Protein AF-A0A8T4NST5-F1 (afdb_monomer_lite)

pLDDT: mean 76.8, std 19.5, range [26.92, 98.06]

Radius of gyration: 18.43 Å; chains: 1; bounding box: 40×40×53 Å

Sequence (168 aa):
MDIKYNSHDDQITYEKYLEFSHKWLSKCFEWLKDDGRFCLNIPLDKNKGGQQSIGADFTTLAKKIGYKYHSTIIWNEGNISRRTAWGSWLSASAPYVIAPVELIIVLYKKNWRKNGKKISDITKSEFIAWTNGVWTFNGQSKKGAGGHPAPFPVELPKRCKIVRSEIN

Secondary structure (DSSP, 8-state):
-----S---TT--HHHHHHHHHHHHHHHHHHS-TT-EEEEEEES-B-TTS-B-HHHHHHHHHHHHTPEEEEEEEEE-----S----SSTT-TTS------EEEEEEEESS-SSPSS-------HHHHHHHHSSEEE-PPPPTGGGTT-SS---THHHHHHTTT-----

Foldseek 3Di:
DDDPPPDDDPPCDPVNVLVVVLVVLLVVLVPADQLGKDKDKFACWDPVPHTDRGVVSSVVSNVVSQWDFDAKAKEDQVPPPDPPPPPCPPDPPDDDDDDNIIITTMTHHHHPDDPDDDDDPDDPVLVVQLPDSYHYHHAADCVNVVNDPHGGDPVVVVSCVVSVPDDD

Structure (mmCIF, N/CA/C/O backbone):
data_AF-A0A8T4NST5-F1
#
_entry.id   AF-A0A8T4NST5-F1
#
loop_
_atom_site.group_PDB
_atom_site.id
_atom_site.type_symbol
_atom_site.label_atom_id
_atom_site.label_alt_id
_atom_site.label_comp_id
_atom_site.label_asym_id
_atom_site.label_entity_id
_atom_site.label_seq_id
_atom_site.pdbx_PDB_ins_code
_atom_site.Cartn_x
_atom_site.Cartn_y
_atom_site.Cartn_z
_atom_site.occupancy
_atom_site.B_iso_or_equiv
_atom_site.auth_seq_id
_atom_site.auth_comp_id
_atom_site.auth_asym_id
_atom_site.auth_atom_id
_atom_site.pdbx_PDB_model_num
ATOM 1 N N . MET A 1 1 ? 20.825 -20.887 8.260 1.00 31.80 1 MET A N 1
ATOM 2 C CA . MET A 1 1 ? 20.281 -21.289 6.947 1.00 31.80 1 MET A CA 1
ATOM 3 C C . MET A 1 1 ? 20.521 -20.138 5.984 1.00 31.80 1 MET A C 1
ATOM 5 O O . MET A 1 1 ? 19.791 -19.157 6.031 1.00 31.80 1 MET A O 1
ATOM 9 N N . ASP A 1 2 ?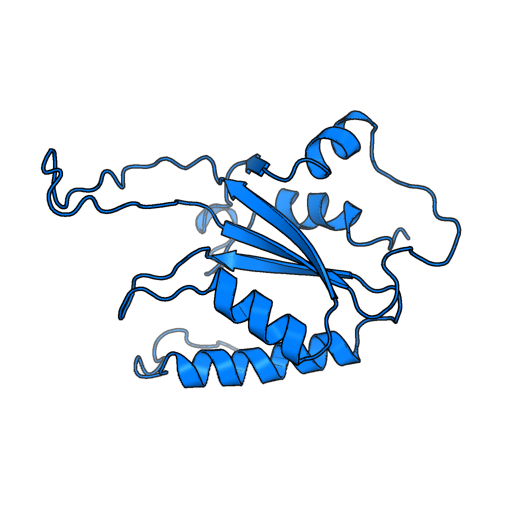 21.595 -20.226 5.199 1.00 33.00 2 ASP A N 1
ATOM 10 C CA . ASP A 1 2 ? 21.994 -19.223 4.207 1.00 33.00 2 ASP A CA 1
ATOM 11 C C . ASP A 1 2 ? 21.183 -19.388 2.922 1.00 33.00 2 ASP A C 1
ATOM 13 O O . ASP A 1 2 ? 21.377 -20.342 2.168 1.00 33.00 2 ASP A O 1
ATOM 17 N N . ILE A 1 3 ? 20.280 -18.451 2.646 1.00 40.03 3 ILE A N 1
ATOM 18 C CA . ILE A 1 3 ? 19.633 -18.372 1.335 1.00 40.03 3 ILE A CA 1
ATOM 19 C C . ILE A 1 3 ? 20.582 -17.601 0.410 1.00 40.03 3 ILE A C 1
ATOM 21 O O . ILE A 1 3 ? 20.657 -16.373 0.456 1.00 40.03 3 ILE A O 1
ATOM 25 N N . LYS A 1 4 ? 21.329 -18.332 -0.427 1.00 26.92 4 LYS A N 1
ATOM 26 C CA . LYS A 1 4 ? 22.144 -17.770 -1.516 1.00 26.92 4 LYS A CA 1
ATOM 27 C C . LYS A 1 4 ? 21.245 -17.019 -2.510 1.00 26.92 4 LYS A C 1
ATOM 29 O O . LYS A 1 4 ? 20.585 -17.622 -3.350 1.00 26.92 4 LYS A O 1
ATOM 34 N N . TYR A 1 5 ? 21.269 -15.692 -2.446 1.00 38.84 5 TYR A N 1
ATOM 35 C CA . TYR A 1 5 ? 20.547 -14.758 -3.322 1.00 38.84 5 TYR A CA 1
ATOM 36 C C . TYR A 1 5 ? 21.206 -14.588 -4.710 1.00 38.84 5 TYR A C 1
ATOM 38 O O . TYR A 1 5 ? 21.430 -13.464 -5.147 1.00 38.84 5 TYR A O 1
ATOM 46 N N . ASN A 1 6 ? 21.575 -15.671 -5.410 1.00 39.16 6 ASN A N 1
ATOM 47 C CA . ASN A 1 6 ? 22.262 -15.517 -6.708 1.00 39.16 6 ASN A CA 1
ATOM 48 C C . ASN A 1 6 ? 21.937 -16.554 -7.797 1.00 39.16 6 ASN A C 1
ATOM 50 O O . ASN A 1 6 ? 22.766 -16.835 -8.654 1.00 39.16 6 ASN A O 1
ATOM 54 N N . SER A 1 7 ? 20.729 -17.116 -7.787 1.00 40.53 7 SER A N 1
ATOM 55 C CA . SER A 1 7 ? 20.200 -17.857 -8.945 1.00 40.53 7 SER A CA 1
ATOM 56 C C . SER A 1 7 ? 18.674 -17.788 -8.950 1.00 40.53 7 SER A C 1
ATOM 58 O O . SER A 1 7 ? 17.986 -18.759 -8.660 1.00 40.53 7 SER A O 1
ATOM 60 N N . HIS A 1 8 ? 18.124 -16.594 -9.173 1.00 42.84 8 HIS A N 1
ATOM 61 C CA . HIS A 1 8 ? 16.715 -16.498 -9.542 1.00 42.84 8 HIS A CA 1
ATOM 62 C C . HIS A 1 8 ? 16.654 -16.536 -11.062 1.00 42.84 8 HIS A C 1
ATOM 64 O O . HIS A 1 8 ? 17.241 -15.687 -11.723 1.00 42.84 8 HIS A O 1
ATOM 70 N N . ASP A 1 9 ? 16.012 -17.577 -11.579 1.00 44.28 9 ASP A N 1
ATOM 71 C CA . ASP A 1 9 ? 15.697 -17.745 -12.989 1.00 44.28 9 ASP A CA 1
ATOM 72 C C . ASP A 1 9 ? 14.951 -16.489 -13.477 1.00 44.28 9 ASP A C 1
ATOM 74 O O . ASP A 1 9 ? 13.831 -16.205 -13.045 1.00 44.28 9 ASP A O 1
ATOM 78 N N . ASP A 1 10 ? 15.607 -15.687 -14.320 1.00 49.56 10 ASP A N 1
ATOM 79 C CA . ASP A 1 10 ? 15.147 -14.381 -14.821 1.00 49.56 10 ASP A CA 1
ATOM 80 C C . ASP A 1 10 ? 13.927 -14.495 -15.777 1.00 49.56 10 ASP A C 1
ATOM 82 O O . ASP A 1 10 ? 13.599 -13.555 -16.501 1.00 49.56 10 ASP A O 1
ATOM 86 N N . GLN A 1 11 ? 13.214 -15.629 -15.771 1.00 56.16 11 GLN A N 1
ATOM 87 C CA . GLN A 1 11 ? 12.077 -15.939 -16.647 1.00 56.16 11 GLN A CA 1
ATOM 88 C C . GLN A 1 11 ? 10.715 -16.011 -15.937 1.00 56.16 11 GLN A C 1
ATOM 90 O O . GLN A 1 11 ? 9.760 -16.598 -16.458 1.00 56.16 11 GLN A O 1
ATOM 95 N N . ILE A 1 12 ? 10.563 -15.423 -14.746 1.00 67.19 12 ILE A N 1
ATOM 96 C CA . ILE A 1 12 ? 9.220 -15.282 -14.167 1.00 67.19 12 ILE A CA 1
ATOM 97 C C . ILE A 1 12 ? 8.460 -14.220 -14.968 1.00 67.19 12 ILE A C 1
ATOM 99 O O . ILE A 1 12 ? 8.708 -13.020 -14.836 1.00 67.19 12 ILE A O 1
ATOM 103 N N . THR A 1 13 ? 7.530 -14.679 -15.805 1.00 84.62 13 THR A N 1
ATOM 104 C CA . THR A 1 13 ? 6.622 -13.816 -16.566 1.00 84.62 13 THR A CA 1
ATOM 105 C C . THR A 1 13 ? 5.763 -12.964 -15.632 1.00 84.62 13 THR A C 1
ATOM 107 O O . THR A 1 13 ? 5.524 -13.316 -14.469 1.00 84.62 13 THR A O 1
ATOM 110 N N . TYR A 1 14 ? 5.287 -11.825 -16.131 1.00 85.00 14 TYR A N 1
ATOM 111 C CA . TYR A 1 14 ? 4.476 -10.911 -15.330 1.00 85.00 14 TYR A CA 1
ATOM 112 C C . TYR A 1 14 ? 3.183 -11.576 -14.834 1.00 85.00 14 TYR A C 1
ATOM 114 O O . TYR A 1 14 ? 2.774 -11.390 -13.689 1.00 85.00 14 TYR A O 1
ATOM 122 N N . GLU A 1 15 ? 2.609 -12.459 -15.643 1.00 86.81 15 GLU A N 1
ATOM 123 C CA . GLU A 1 15 ? 1.428 -13.250 -15.308 1.00 86.81 15 GLU A CA 1
ATOM 124 C C . GLU A 1 15 ? 1.695 -14.181 -14.119 1.00 86.81 15 GLU A C 1
ATOM 126 O O . GLU A 1 15 ? 0.895 -14.229 -13.185 1.00 86.81 15 GLU A O 1
ATOM 131 N N . LYS A 1 16 ? 2.847 -14.869 -14.093 1.00 88.31 16 LYS A N 1
ATOM 132 C CA . LYS A 1 16 ? 3.240 -15.725 -12.958 1.00 88.31 16 LYS A CA 1
ATOM 133 C C . LYS A 1 16 ? 3.464 -14.905 -11.690 1.00 88.31 16 LYS A C 1
ATOM 135 O O . LYS A 1 16 ? 3.140 -15.361 -10.593 1.00 88.31 16 LYS A O 1
ATOM 140 N N . TYR A 1 17 ? 3.990 -13.689 -11.825 1.00 87.75 17 TYR A N 1
ATOM 141 C CA . TYR A 1 17 ? 4.135 -12.760 -10.707 1.00 87.75 17 TYR A CA 1
ATOM 142 C C . TYR A 1 17 ? 2.776 -12.312 -10.149 1.00 87.75 17 TYR A C 1
ATOM 144 O O . TYR A 1 17 ? 2.602 -12.288 -8.927 1.00 87.75 17 TYR A O 1
ATOM 152 N 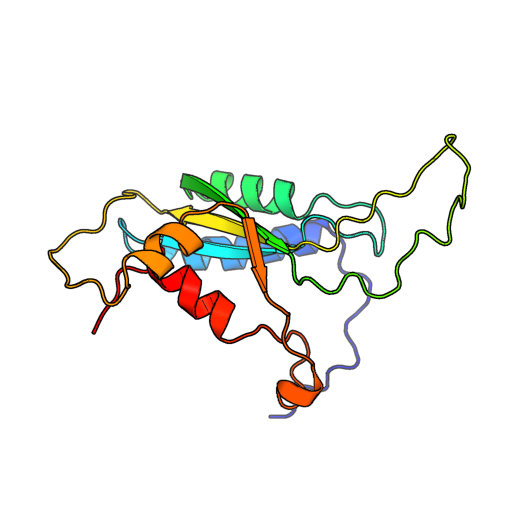N . LEU A 1 18 ? 1.793 -12.024 -11.005 1.00 91.25 18 LEU A N 1
ATOM 153 C CA . LEU A 1 18 ? 0.426 -11.717 -10.572 1.00 91.25 18 LEU A CA 1
ATOM 154 C C . LEU A 1 18 ? -0.273 -12.932 -9.951 1.00 91.25 18 LEU A C 1
ATOM 156 O O . LEU A 1 18 ? -0.956 -12.780 -8.941 1.00 91.25 18 LEU A O 1
ATOM 160 N N . GLU A 1 19 ? -0.065 -14.139 -10.478 1.00 93.31 19 GLU A N 1
ATOM 161 C CA . GLU A 1 19 ? -0.612 -15.373 -9.900 1.00 93.31 19 GLU A CA 1
ATOM 162 C C . GLU A 1 19 ? -0.031 -15.650 -8.506 1.00 93.31 19 GLU A C 1
ATOM 164 O O . GLU A 1 19 ? -0.762 -15.924 -7.549 1.00 93.31 19 GLU A O 1
ATOM 169 N N . PHE A 1 20 ? 1.291 -15.528 -8.360 1.00 93.50 20 PHE A N 1
ATOM 170 C CA . PHE A 1 20 ? 1.947 -15.603 -7.058 1.00 93.50 20 PHE A CA 1
ATOM 171 C C . PHE A 1 20 ? 1.397 -14.533 -6.110 1.00 93.50 20 PHE A C 1
ATOM 173 O O . PHE A 1 20 ? 1.114 -14.818 -4.943 1.00 93.50 20 PHE A O 1
ATOM 180 N N . SER A 1 21 ? 1.177 -13.327 -6.636 1.00 94.25 21 SER A N 1
ATOM 181 C CA . SER A 1 21 ? 0.632 -12.213 -5.870 1.00 94.25 21 SER A CA 1
ATOM 182 C C . SER A 1 21 ? -0.787 -12.447 -5.392 1.00 94.25 21 SER A C 1
ATOM 184 O O . SER A 1 21 ? -1.100 -12.183 -4.232 1.00 94.25 21 SER A O 1
ATOM 186 N N . HIS A 1 22 ? -1.621 -13.050 -6.234 1.00 96.00 22 HIS A N 1
ATOM 187 C CA . HIS A 1 22 ? -2.969 -13.459 -5.871 1.00 96.00 22 HIS A CA 1
ATOM 188 C C . HIS A 1 22 ? -2.952 -14.432 -4.688 1.00 96.00 22 HIS A C 1
ATOM 190 O O . HIS A 1 22 ? -3.728 -14.270 -3.746 1.00 96.00 22 HIS A O 1
ATOM 196 N N . LYS A 1 23 ? -2.049 -15.424 -4.702 1.00 96.81 23 LYS A N 1
ATOM 197 C CA . LYS A 1 23 ? -1.960 -16.457 -3.656 1.00 96.81 23 LYS A CA 1
ATOM 198 C C . LYS A 1 23 ? -1.644 -15.867 -2.284 1.00 96.81 23 LYS A C 1
ATOM 200 O O . LYS A 1 23 ? -2.351 -16.170 -1.322 1.00 96.81 23 LYS A O 1
ATOM 205 N N . TRP A 1 24 ? -0.605 -15.037 -2.166 1.00 96.62 24 TRP A N 1
ATOM 206 C CA . TRP A 1 24 ? -0.259 -14.463 -0.860 1.00 96.62 24 TRP A CA 1
ATOM 207 C C . TRP A 1 24 ? -1.272 -13.406 -0.414 1.00 96.62 24 TRP A C 1
ATOM 209 O O . TRP A 1 24 ? -1.632 -13.376 0.762 1.00 96.62 24 TRP A O 1
ATOM 219 N N . LEU A 1 25 ? -1.802 -12.602 -1.340 1.00 96.88 25 LEU A N 1
ATOM 220 C CA . LEU A 1 25 ? -2.780 -11.563 -1.019 1.00 96.88 25 LEU A CA 1
ATOM 221 C C . LEU A 1 25 ? -4.117 -12.170 -0.559 1.00 96.88 25 LEU A C 1
ATOM 223 O O . LEU A 1 25 ? -4.737 -11.651 0.366 1.00 96.88 25 LEU A O 1
ATOM 227 N N . SER A 1 26 ? -4.513 -13.317 -1.120 1.00 97.75 26 SER A N 1
ATOM 228 C CA . SER A 1 26 ? -5.692 -14.074 -0.671 1.00 97.75 26 SER A CA 1
ATOM 229 C C . SER A 1 26 ? -5.527 -14.593 0.758 1.00 97.75 26 SER A C 1
ATOM 231 O O . SER A 1 26 ? -6.412 -14.403 1.588 1.00 97.75 26 SER A O 1
ATOM 233 N N . LYS A 1 27 ? -4.359 -15.154 1.101 1.00 97.50 27 LYS A N 1
ATOM 234 C CA . LYS A 1 27 ? -4.073 -15.587 2.482 1.00 97.50 27 LYS A CA 1
ATOM 235 C C . LYS A 1 27 ? -4.094 -14.421 3.471 1.00 97.50 27 LYS A C 1
ATOM 237 O O . LYS A 1 27 ? -4.653 -14.536 4.560 1.00 97.50 27 LYS A O 1
ATOM 242 N N . CYS A 1 28 ? -3.530 -13.272 3.087 1.00 96.50 28 CYS A N 1
ATOM 243 C CA . CYS A 1 28 ? -3.616 -12.059 3.900 1.00 96.50 28 CYS A CA 1
ATOM 244 C C . CYS A 1 28 ? -5.073 -11.634 4.132 1.00 96.50 28 CYS A C 1
ATOM 246 O O . CYS A 1 28 ? -5.406 -11.208 5.237 1.00 96.50 28 CYS A O 1
ATOM 248 N N . PHE A 1 29 ? -5.943 -11.762 3.126 1.00 97.06 29 PHE A N 1
ATOM 249 C CA . PHE A 1 29 ? -7.364 -11.433 3.242 1.00 97.06 29 PHE A CA 1
ATOM 250 C C . PHE A 1 29 ? -8.092 -12.365 4.210 1.00 97.06 29 PHE A C 1
ATOM 252 O O . PHE A 1 29 ? -8.881 -11.909 5.041 1.00 97.06 29 PHE A O 1
ATOM 259 N N . GLU A 1 30 ? -7.810 -13.665 4.138 1.00 96.75 30 GLU A N 1
ATOM 260 C CA . GLU A 1 30 ? -8.388 -14.675 5.026 1.00 96.75 30 GLU A CA 1
ATOM 261 C C . GLU A 1 30 ? -8.067 -14.377 6.494 1.00 96.75 30 GLU A C 1
ATOM 263 O O . GLU A 1 30 ? -8.986 -14.306 7.311 1.00 96.75 30 GLU A O 1
ATOM 268 N N . TRP A 1 31 ? -6.800 -14.091 6.811 1.00 95.56 31 TRP A N 1
ATOM 269 C CA . TRP A 1 31 ? -6.350 -13.781 8.176 1.00 95.56 31 TRP A CA 1
ATOM 270 C C . TRP A 1 31 ? -6.771 -12.407 8.690 1.00 95.56 31 TRP A C 1
ATOM 272 O O . TRP A 1 31 ? -6.770 -12.161 9.899 1.00 95.56 31 TRP A O 1
ATOM 282 N N . LEU A 1 32 ? -7.124 -11.487 7.795 1.00 94.25 32 LEU A N 1
ATOM 283 C CA . LEU A 1 32 ? -7.547 -10.155 8.187 1.00 94.25 32 LEU A CA 1
ATOM 284 C C . LEU A 1 32 ? -8.880 -10.230 8.955 1.00 94.25 32 LEU A C 1
ATOM 286 O O . LEU A 1 32 ? -9.826 -10.896 8.534 1.00 94.25 32 LEU A O 1
ATOM 290 N N . LYS A 1 33 ? -8.974 -9.525 10.088 1.00 93.56 33 LYS A N 1
ATOM 291 C CA . LYS A 1 33 ? -10.238 -9.362 10.831 1.00 93.56 33 LYS A CA 1
ATOM 292 C C . LYS A 1 33 ? -11.289 -8.678 9.948 1.00 93.56 33 LYS A C 1
ATOM 294 O O . LYS A 1 33 ? -10.942 -7.957 9.015 1.00 93.56 33 LYS A O 1
ATOM 299 N N . ASP A 1 34 ? -12.569 -8.825 10.277 1.00 93.88 34 ASP A N 1
ATOM 300 C CA . ASP A 1 34 ? -13.659 -8.185 9.520 1.00 93.88 34 ASP A CA 1
ATOM 301 C C . ASP A 1 34 ? -13.564 -6.648 9.494 1.00 93.88 34 ASP A C 1
ATOM 303 O O . ASP A 1 34 ? -13.911 -6.016 8.494 1.00 93.88 34 ASP A O 1
ATOM 307 N N . ASP A 1 35 ? -13.038 -6.048 10.561 1.00 92.19 35 ASP A N 1
ATOM 308 C CA . ASP A 1 35 ? -12.711 -4.618 10.645 1.00 92.19 35 ASP A CA 1
ATOM 309 C C . ASP A 1 35 ? -11.237 -4.314 10.305 1.00 92.19 35 ASP A C 1
ATOM 311 O O . ASP A 1 35 ? -10.713 -3.227 10.557 1.00 92.19 35 ASP A O 1
ATOM 315 N N . GLY A 1 36 ? -10.512 -5.313 9.808 1.00 91.19 36 GLY A N 1
ATOM 316 C CA . GLY A 1 36 ? -9.104 -5.221 9.480 1.00 91.19 36 GLY A CA 1
ATOM 317 C C . GLY A 1 36 ? -8.874 -4.372 8.238 1.00 91.19 36 GLY A C 1
ATOM 318 O O . GLY A 1 36 ? -9.651 -4.383 7.281 1.00 91.19 36 GLY A O 1
ATOM 319 N N . ARG A 1 37 ? -7.764 -3.640 8.271 1.00 93.56 37 ARG A N 1
ATOM 320 C CA . ARG A 1 37 ? -7.281 -2.796 7.184 1.00 93.56 37 ARG A CA 1
ATOM 321 C C . ARG A 1 37 ? -5.879 -3.252 6.795 1.00 93.56 37 ARG A C 1
ATOM 323 O O . ARG A 1 37 ? -5.161 -3.806 7.627 1.00 93.56 37 ARG A O 1
ATOM 330 N N . PHE A 1 38 ? -5.504 -3.022 5.549 1.00 94.19 38 PHE A N 1
ATOM 331 C CA . PHE A 1 38 ? -4.275 -3.515 4.948 1.00 94.19 38 PHE A CA 1
ATOM 332 C C . PHE A 1 38 ? -3.632 -2.399 4.125 1.00 94.19 38 PHE A C 1
ATOM 334 O O . PHE A 1 38 ? -4.281 -1.832 3.249 1.00 94.19 38 PHE A O 1
ATOM 341 N N . CYS A 1 39 ? -2.376 -2.074 4.430 1.00 94.62 39 CYS A N 1
ATOM 342 C CA . CYS A 1 39 ? -1.568 -1.153 3.637 1.00 94.62 39 CYS A CA 1
ATOM 343 C C . CYS A 1 39 ? -0.651 -1.966 2.736 1.00 94.62 39 CYS A C 1
ATOM 345 O O . CYS A 1 39 ? 0.178 -2.726 3.237 1.00 94.62 39 CYS A O 1
ATOM 347 N N . LEU A 1 40 ? -0.785 -1.780 1.430 1.00 94.25 40 LEU A N 1
ATOM 348 C CA . LEU A 1 40 ? 0.055 -2.431 0.440 1.00 94.25 40 LEU A CA 1
ATOM 349 C C . LEU A 1 40 ? 0.969 -1.402 -0.216 1.00 94.25 40 LEU A C 1
ATOM 351 O O . LEU A 1 40 ? 0.505 -0.598 -1.021 1.00 94.25 40 LEU A O 1
ATOM 355 N N . ASN A 1 41 ? 2.251 -1.437 0.138 1.00 93.12 41 ASN A N 1
ATOM 356 C CA . ASN A 1 41 ? 3.279 -0.612 -0.481 1.00 93.12 41 ASN A CA 1
ATOM 357 C C . ASN A 1 41 ? 3.851 -1.322 -1.717 1.00 93.12 41 ASN A C 1
ATOM 359 O O . ASN A 1 41 ? 4.375 -2.429 -1.609 1.00 93.12 41 ASN A O 1
ATOM 363 N N . ILE A 1 42 ? 3.690 -0.700 -2.882 1.00 91.38 42 ILE A N 1
ATOM 364 C CA . ILE A 1 42 ? 4.103 -1.214 -4.191 1.00 91.38 42 ILE A CA 1
ATOM 365 C C . ILE A 1 42 ? 4.586 -0.061 -5.078 1.00 91.38 42 ILE A C 1
ATOM 367 O O . ILE A 1 42 ? 4.142 1.073 -4.896 1.00 91.38 42 ILE A O 1
ATOM 371 N N . PRO A 1 43 ? 5.449 -0.318 -6.072 1.00 88.44 43 PRO A N 1
ATOM 372 C CA . PRO A 1 43 ? 5.794 0.702 -7.055 1.00 88.44 43 PRO A CA 1
ATOM 373 C C . PRO A 1 43 ? 4.557 1.122 -7.861 1.00 88.44 43 PRO A C 1
ATOM 375 O O . PRO A 1 43 ? 3.652 0.313 -8.083 1.00 88.44 43 PRO A O 1
ATOM 378 N N . LEU A 1 44 ? 4.539 2.375 -8.325 1.00 87.44 44 LEU A N 1
ATOM 379 C CA . LEU A 1 44 ? 3.512 2.857 -9.252 1.00 87.44 44 LEU A CA 1
ATOM 380 C C . LEU A 1 44 ? 3.546 2.044 -10.555 1.00 87.44 44 LEU A C 1
ATOM 382 O O . LEU A 1 44 ? 2.584 1.348 -10.879 1.00 87.44 44 LEU A O 1
ATOM 386 N N . ASP A 1 45 ? 4.700 2.072 -11.223 1.00 85.12 45 ASP A N 1
ATOM 387 C CA . ASP A 1 45 ? 4.957 1.389 -12.487 1.00 85.12 45 ASP A CA 1
ATOM 388 C C . ASP A 1 45 ? 6.303 0.662 -12.449 1.00 85.12 45 ASP A C 1
ATOM 390 O O . ASP A 1 45 ? 7.239 1.049 -11.738 1.00 85.12 45 ASP A O 1
ATOM 394 N N . LYS A 1 46 ? 6.432 -0.386 -13.264 1.00 79.00 46 LYS A N 1
ATOM 395 C CA . LYS A 1 46 ? 7.699 -1.087 -13.499 1.00 79.00 46 LYS A CA 1
ATOM 396 C C . LYS A 1 46 ? 8.049 -1.024 -14.979 1.00 79.00 46 LYS A C 1
ATOM 398 O O . LYS A 1 46 ? 7.209 -1.300 -15.820 1.00 79.00 46 LYS A O 1
ATOM 403 N N . ASN A 1 47 ? 9.316 -0.723 -15.269 1.00 70.81 47 ASN A N 1
ATOM 404 C CA . ASN A 1 47 ? 9.826 -0.595 -16.642 1.00 70.81 47 ASN A CA 1
ATOM 405 C C . ASN A 1 47 ? 10.773 -1.739 -17.064 1.00 70.81 47 ASN A C 1
ATOM 407 O O . ASN A 1 47 ? 11.098 -1.885 -18.241 1.00 70.81 47 ASN A O 1
ATOM 411 N N . LYS A 1 48 ? 11.268 -2.551 -16.112 1.00 64.12 48 LYS A N 1
ATOM 412 C CA . LYS A 1 48 ? 12.183 -3.670 -16.408 1.00 64.12 48 LYS A CA 1
ATOM 413 C C . LYS A 1 48 ? 11.390 -4.815 -17.052 1.00 64.12 48 LYS A C 1
ATOM 415 O O . LYS A 1 48 ? 10.635 -5.477 -16.342 1.00 64.12 48 LYS A O 1
ATOM 420 N N . GLY A 1 49 ? 11.616 -5.056 -18.347 1.00 64.00 49 GLY A N 1
ATOM 421 C CA . GLY A 1 49 ? 10.921 -6.088 -19.134 1.00 64.00 49 GLY A CA 1
ATOM 422 C C . GLY A 1 49 ? 9.647 -5.607 -19.843 1.00 64.00 49 GLY A C 1
ATOM 423 O O . GLY A 1 49 ? 8.835 -6.433 -20.238 1.00 64.00 49 GLY A O 1
ATOM 424 N N . GLY A 1 50 ? 9.469 -4.288 -19.982 1.00 73.69 50 GLY A N 1
ATOM 425 C CA . GLY A 1 50 ? 8.258 -3.650 -20.508 1.00 73.69 50 GLY A CA 1
ATOM 426 C C . GLY A 1 50 ? 7.622 -2.727 -19.468 1.00 73.69 50 GLY A C 1
ATOM 427 O O . GLY A 1 50 ? 7.915 -2.845 -18.277 1.00 73.69 50 GLY A O 1
ATOM 428 N N . GLN A 1 51 ? 6.783 -1.793 -19.919 1.00 76.56 51 GLN A N 1
ATOM 429 C CA . GLN A 1 51 ? 5.981 -0.950 -19.030 1.00 76.56 51 GLN A CA 1
ATOM 430 C C . GLN A 1 51 ? 4.820 -1.775 -18.472 1.00 76.56 51 GLN A C 1
ATOM 432 O O . GLN A 1 51 ? 4.036 -2.328 -19.238 1.00 76.56 51 GLN A O 1
ATOM 437 N N . GLN A 1 52 ? 4.734 -1.880 -17.148 1.00 84.00 52 GLN A N 1
ATOM 438 C CA . GLN A 1 52 ? 3.681 -2.609 -16.444 1.00 84.00 52 GLN A CA 1
ATOM 439 C C . GLN A 1 52 ? 3.088 -1.732 -15.345 1.00 84.00 52 GLN A C 1
ATOM 441 O O . GLN A 1 52 ? 3.823 -1.206 -14.500 1.00 84.00 52 GLN A O 1
ATOM 446 N N . SER A 1 53 ? 1.760 -1.622 -15.332 1.00 88.19 53 SER A N 1
ATOM 447 C CA . SER A 1 53 ? 0.993 -0.812 -14.384 1.00 88.19 53 SER A CA 1
ATOM 448 C C . SER A 1 53 ? 0.758 -1.556 -13.068 1.00 88.19 53 SER A C 1
ATOM 450 O O . SER A 1 53 ? -0.376 -1.892 -12.716 1.00 88.19 53 SER A O 1
ATOM 452 N N . ILE A 1 54 ? 1.841 -1.820 -12.328 1.00 90.06 54 ILE A N 1
ATOM 453 C CA . ILE A 1 54 ? 1.827 -2.595 -11.073 1.00 90.06 54 ILE A CA 1
ATOM 454 C C . ILE A 1 54 ? 0.752 -2.074 -10.110 1.00 90.06 54 ILE A C 1
ATOM 456 O O . ILE A 1 54 ? -0.046 -2.850 -9.583 1.00 90.06 54 ILE A O 1
ATOM 460 N N . GLY A 1 55 ? 0.689 -0.755 -9.911 1.00 91.12 55 GLY A N 1
ATOM 461 C CA . GLY A 1 55 ? -0.294 -0.116 -9.042 1.00 91.12 55 GLY A CA 1
ATOM 462 C C . GLY A 1 55 ? -1.743 -0.463 -9.386 1.00 91.12 55 GLY A C 1
ATOM 463 O O . GLY A 1 55 ? -2.544 -0.821 -8.512 1.00 91.12 55 GLY A O 1
ATOM 464 N N . ALA A 1 56 ? -2.080 -0.379 -10.672 1.00 92.94 56 ALA A N 1
ATOM 465 C CA . ALA A 1 56 ? -3.423 -0.649 -11.171 1.00 92.94 56 ALA A CA 1
ATOM 466 C C . ALA A 1 56 ? -3.773 -2.139 -11.071 1.00 92.94 56 ALA A C 1
ATOM 468 O O . ALA A 1 56 ? -4.872 -2.496 -10.626 1.00 92.94 56 ALA A O 1
ATOM 469 N N . ASP A 1 57 ? -2.823 -3.008 -11.414 1.00 94.81 57 ASP A N 1
ATOM 470 C CA . ASP A 1 57 ? -3.027 -4.453 -11.416 1.00 94.81 57 ASP A CA 1
ATOM 471 C C . ASP A 1 57 ? -3.228 -4.989 -10.005 1.00 94.81 57 ASP A C 1
ATOM 473 O O . ASP A 1 57 ? -4.187 -5.719 -9.760 1.00 94.81 57 ASP A O 1
ATOM 477 N N . PHE A 1 58 ? -2.416 -4.557 -9.037 1.00 96.12 58 PHE A N 1
ATOM 478 C CA . PHE A 1 58 ? -2.593 -4.939 -7.635 1.00 96.12 58 PHE A CA 1
ATOM 479 C C . PHE A 1 58 ? -3.885 -4.402 -7.031 1.00 96.12 58 PHE A C 1
ATOM 481 O O . PHE A 1 58 ? -4.548 -5.118 -6.278 1.00 96.12 58 PHE A O 1
ATOM 488 N N . THR A 1 59 ? -4.282 -3.173 -7.374 1.00 96.81 59 THR A N 1
ATOM 489 C CA . THR A 1 59 ? -5.573 -2.622 -6.932 1.00 96.81 59 THR A CA 1
ATOM 490 C C . THR A 1 59 ? -6.725 -3.483 -7.446 1.00 96.81 59 THR A C 1
ATOM 492 O O . THR A 1 59 ? -7.635 -3.844 -6.696 1.00 96.81 59 THR A O 1
ATOM 495 N N . THR A 1 60 ? -6.676 -3.853 -8.725 1.00 97.12 60 THR A N 1
ATOM 496 C CA . THR A 1 60 ? -7.687 -4.703 -9.361 1.00 97.12 60 THR A CA 1
ATOM 497 C C . THR A 1 60 ? -7.686 -6.106 -8.762 1.00 97.12 60 THR A C 1
ATOM 499 O O . THR A 1 60 ? -8.749 -6.647 -8.453 1.00 97.12 60 THR A O 1
ATOM 502 N N . LEU A 1 61 ? -6.505 -6.680 -8.543 1.00 97.19 61 LEU A N 1
ATOM 503 C CA . LEU A 1 61 ? -6.317 -7.998 -7.949 1.00 97.19 61 LEU A CA 1
ATOM 504 C C . LEU A 1 61 ? -6.883 -8.066 -6.530 1.00 97.19 61 LEU A C 1
ATOM 506 O O . LEU A 1 61 ? -7.653 -8.969 -6.214 1.00 97.19 61 LEU A O 1
ATOM 510 N N . ALA A 1 62 ? -6.574 -7.072 -5.696 1.00 97.31 62 ALA A N 1
ATOM 511 C CA . ALA A 1 62 ? -7.103 -6.972 -4.341 1.00 97.31 62 ALA A CA 1
ATOM 512 C C . ALA A 1 62 ? -8.637 -6.909 -4.333 1.00 97.31 62 ALA A C 1
ATOM 514 O O . ALA A 1 62 ? -9.287 -7.629 -3.573 1.00 97.31 62 ALA A O 1
ATOM 515 N N . LYS A 1 63 ? -9.228 -6.088 -5.211 1.00 97.50 63 LYS A N 1
ATOM 516 C CA . LYS A 1 63 ? -10.689 -5.986 -5.345 1.00 97.50 63 LYS A CA 1
ATOM 517 C C . LYS A 1 63 ? -11.321 -7.308 -5.784 1.00 97.50 63 LYS A C 1
ATOM 519 O O . LYS A 1 63 ? -12.370 -7.660 -5.256 1.00 97.50 63 LYS A O 1
ATOM 524 N N . LYS A 1 64 ? -10.681 -8.053 -6.695 1.00 97.62 64 LYS A N 1
ATOM 525 C CA . LYS A 1 64 ? -11.134 -9.391 -7.124 1.00 97.62 64 LYS A CA 1
ATOM 526 C C . LYS A 1 64 ? -11.131 -10.407 -5.977 1.00 97.62 64 LYS A C 1
ATOM 528 O O . LYS A 1 64 ? -12.058 -11.200 -5.885 1.00 97.62 64 LYS A O 1
ATOM 533 N N . ILE A 1 65 ? -10.132 -10.351 -5.094 1.00 97.69 65 ILE A N 1
ATOM 534 C CA . ILE A 1 65 ? -10.038 -11.215 -3.900 1.00 97.69 65 ILE A CA 1
ATOM 535 C C . ILE A 1 65 ? -11.149 -10.904 -2.880 1.00 97.69 65 ILE A C 1
ATOM 537 O O . ILE A 1 65 ? -11.548 -11.773 -2.111 1.00 97.69 65 ILE A O 1
ATOM 541 N N . GLY A 1 66 ? -11.668 -9.674 -2.880 1.00 97.69 66 GLY A N 1
ATOM 542 C CA . GLY A 1 66 ? -12.741 -9.236 -1.984 1.00 97.69 66 GLY A CA 1
ATOM 543 C C . GLY A 1 66 ? -12.345 -8.105 -1.038 1.00 97.69 66 GLY A C 1
ATOM 544 O O . GLY A 1 66 ? -13.163 -7.685 -0.217 1.00 97.69 66 GLY A O 1
ATOM 545 N N . TYR A 1 67 ? -11.123 -7.570 -1.146 1.00 98.06 67 TYR A N 1
ATOM 546 C CA . TYR A 1 67 ? -10.774 -6.337 -0.447 1.00 98.06 67 TYR A CA 1
ATOM 547 C C . TYR A 1 67 ? -11.639 -5.178 -0.940 1.00 98.06 67 TYR A C 1
ATOM 549 O O . TYR A 1 67 ? -11.844 -4.978 -2.138 1.00 98.06 67 TYR A O 1
ATOM 557 N N . LYS A 1 68 ? -12.069 -4.337 -0.005 1.00 97.69 68 LYS A N 1
ATOM 558 C CA . LYS A 1 68 ? -12.654 -3.036 -0.302 1.00 97.69 68 LYS A CA 1
ATOM 559 C C . LYS A 1 68 ? -11.554 -1.979 -0.325 1.00 97.69 68 LYS A C 1
ATOM 561 O O . LYS A 1 68 ? -10.688 -1.944 0.547 1.00 97.69 68 LYS A O 1
ATOM 566 N N . TYR A 1 69 ? -11.601 -1.113 -1.330 1.00 97.06 69 TYR A N 1
ATOM 567 C CA . TYR A 1 69 ? -10.665 -0.005 -1.486 1.00 97.06 69 TYR A CA 1
ATOM 568 C C . TYR A 1 69 ? -11.079 1.187 -0.621 1.00 97.06 69 TYR A C 1
ATOM 570 O O . TYR A 1 69 ? -12.263 1.527 -0.576 1.00 97.06 69 TYR A O 1
ATOM 578 N N . HIS A 1 70 ? -10.117 1.815 0.057 1.00 94.56 70 HIS A N 1
ATOM 579 C CA . HIS A 1 70 ? -10.338 3.055 0.798 1.00 94.56 70 HIS A CA 1
ATOM 580 C C . HIS A 1 70 ? -9.685 4.254 0.108 1.00 94.56 70 HIS A C 1
ATOM 582 O O . HIS A 1 70 ? -10.374 5.208 -0.238 1.00 94.56 70 HIS A O 1
ATOM 588 N N . SER A 1 71 ? -8.368 4.204 -0.087 1.00 94.00 71 SER A N 1
ATOM 589 C CA . SER A 1 71 ? -7.599 5.282 -0.706 1.00 94.00 71 SER A CA 1
ATOM 590 C C . SER A 1 71 ? -6.243 4.777 -1.198 1.00 94.00 71 SER A C 1
ATOM 592 O O . SER A 1 71 ? -5.815 3.669 -0.870 1.00 94.00 71 SER A O 1
ATOM 594 N N . THR A 1 72 ? -5.559 5.603 -1.984 1.00 94.56 72 THR A N 1
ATOM 595 C CA . THR A 1 72 ? -4.169 5.397 -2.386 1.00 94.56 72 THR A CA 1
ATOM 596 C C . THR A 1 72 ? -3.374 6.585 -1.886 1.00 94.56 72 THR A C 1
ATOM 598 O O . THR A 1 72 ? -3.730 7.728 -2.167 1.00 94.56 72 THR A O 1
ATOM 601 N N . ILE A 1 73 ? -2.307 6.311 -1.148 1.00 93.88 73 ILE A N 1
ATOM 602 C CA . ILE A 1 73 ? -1.342 7.321 -0.728 1.00 93.88 73 ILE A CA 1
ATOM 603 C C . ILE A 1 73 ? -0.154 7.254 -1.684 1.00 93.88 73 ILE A C 1
ATOM 605 O O . ILE A 1 73 ? 0.347 6.170 -1.985 1.00 93.88 73 ILE A O 1
ATOM 609 N N . ILE A 1 74 ? 0.292 8.411 -2.155 1.00 92.69 74 ILE A N 1
ATOM 610 C CA . ILE A 1 74 ? 1.488 8.567 -2.976 1.00 92.69 74 ILE A CA 1
ATOM 611 C C . ILE A 1 74 ? 2.647 8.861 -2.033 1.00 92.69 74 ILE A C 1
ATOM 613 O O . ILE A 1 74 ? 2.668 9.902 -1.372 1.00 92.69 74 ILE A O 1
ATOM 617 N N . TRP A 1 75 ? 3.611 7.953 -1.965 1.00 90.69 75 TRP A N 1
ATOM 618 C CA . TRP A 1 75 ? 4.845 8.176 -1.231 1.00 90.69 75 TRP A CA 1
ATOM 619 C C . TRP A 1 75 ? 5.921 8.699 -2.178 1.00 90.69 75 TRP A C 1
ATOM 621 O O . TRP A 1 75 ? 6.392 8.003 -3.075 1.00 90.69 75 TRP A O 1
ATOM 631 N N . ASN A 1 76 ? 6.295 9.955 -1.968 1.00 87.62 76 ASN A N 1
ATOM 632 C CA . ASN A 1 76 ? 7.419 10.598 -2.615 1.00 87.62 76 ASN A CA 1
ATOM 633 C C . ASN A 1 76 ? 8.640 10.508 -1.695 1.00 87.62 76 ASN A C 1
ATOM 635 O O . ASN A 1 76 ? 8.711 11.177 -0.662 1.00 87.62 76 ASN A O 1
ATOM 639 N N . GLU A 1 77 ? 9.625 9.708 -2.087 1.00 75.69 77 GLU A N 1
ATOM 640 C CA . GLU A 1 77 ? 10.855 9.538 -1.314 1.00 75.69 77 GLU A CA 1
ATOM 641 C C . GLU A 1 77 ? 11.741 10.789 -1.273 1.00 75.69 77 GLU A C 1
ATOM 643 O O . GLU A 1 77 ? 12.783 10.774 -0.625 1.00 75.69 77 GLU A O 1
ATOM 648 N N . GLY A 1 78 ? 11.408 11.861 -2.003 1.00 65.31 78 GLY A N 1
ATOM 649 C CA . GLY A 1 78 ? 12.200 13.097 -2.039 1.00 65.31 78 GLY A CA 1
ATOM 650 C C . GLY A 1 78 ? 13.573 12.943 -2.706 1.00 65.31 78 GLY A C 1
ATOM 651 O O . GLY A 1 78 ? 14.231 13.936 -3.008 1.00 65.31 78 GLY A O 1
ATOM 652 N N . ASN A 1 79 ? 13.980 11.711 -3.018 1.00 58.12 79 ASN A N 1
ATOM 653 C CA . ASN A 1 79 ? 15.163 11.359 -3.784 1.00 58.12 79 ASN A CA 1
ATOM 654 C C . ASN A 1 79 ? 14.941 11.661 -5.273 1.00 58.12 79 ASN A C 1
ATOM 656 O O . ASN A 1 79 ? 14.965 10.770 -6.124 1.00 58.12 79 ASN A O 1
ATOM 660 N N . ILE A 1 80 ? 14.799 12.944 -5.615 1.00 51.12 80 ILE A N 1
ATOM 661 C CA . ILE A 1 80 ? 15.037 13.445 -6.975 1.00 51.12 80 ILE A CA 1
ATOM 662 C C . ILE A 1 80 ? 16.557 13.381 -7.212 1.00 51.12 80 ILE A C 1
ATOM 664 O O . ILE A 1 80 ? 17.248 14.386 -7.340 1.00 51.12 80 ILE A O 1
ATOM 668 N N . SER A 1 81 ? 17.133 12.176 -7.195 1.00 42.72 81 SER A N 1
ATOM 669 C CA . SER A 1 81 ? 18.533 11.958 -7.541 1.00 42.72 81 SER A CA 1
ATOM 670 C C . SER A 1 81 ? 18.605 11.439 -8.977 1.00 42.72 81 SER A C 1
ATOM 672 O O . SER A 1 81 ? 18.240 10.304 -9.284 1.00 42.72 81 SER A O 1
ATOM 674 N N . ARG A 1 82 ? 19.064 12.324 -9.868 1.00 43.50 82 ARG A N 1
ATOM 675 C CA . ARG A 1 82 ? 19.841 12.033 -11.089 1.00 43.50 82 ARG A CA 1
ATOM 676 C C . ARG A 1 82 ? 19.248 11.119 -12.169 1.00 43.50 82 ARG A C 1
ATOM 678 O O . ARG A 1 82 ? 19.963 10.802 -13.112 1.00 43.50 82 ARG A O 1
ATOM 685 N N . ARG A 1 83 ? 17.973 10.738 -12.118 1.00 43.66 83 ARG A N 1
ATOM 686 C CA . ARG A 1 83 ? 17.275 10.194 -13.297 1.00 43.66 83 ARG A CA 1
ATOM 687 C C . ARG A 1 83 ? 16.559 11.314 -14.038 1.00 43.66 83 ARG A C 1
ATOM 689 O O . ARG A 1 83 ? 15.354 11.263 -14.252 1.00 43.66 83 ARG A O 1
ATOM 696 N N . THR A 1 84 ? 17.317 12.340 -14.423 1.00 39.19 84 THR A N 1
ATOM 697 C CA . THR A 1 84 ? 16.957 13.093 -15.623 1.00 39.19 84 THR A CA 1
ATOM 698 C C . THR A 1 84 ? 16.745 12.065 -16.726 1.00 39.19 84 THR A C 1
ATOM 700 O O . THR A 1 84 ? 17.550 11.141 -16.872 1.00 39.19 84 THR A O 1
ATOM 703 N N . ALA A 1 85 ? 15.636 12.178 -17.447 1.00 39.50 85 ALA A N 1
ATOM 704 C CA . ALA A 1 85 ? 15.420 11.435 -18.671 1.00 39.50 85 ALA A CA 1
ATOM 705 C C . ALA A 1 85 ? 16.593 11.745 -19.620 1.00 39.50 85 ALA A C 1
ATOM 707 O O . ALA A 1 85 ? 16.607 12.753 -20.315 1.00 39.50 85 ALA A O 1
ATOM 708 N N . TRP A 1 86 ? 17.633 10.909 -19.590 1.00 40.00 86 TRP A N 1
ATOM 709 C CA . TRP A 1 86 ? 18.727 10.933 -20.563 1.00 40.00 86 TRP A CA 1
ATOM 710 C C . TRP A 1 86 ? 18.286 10.314 -21.904 1.00 40.00 86 TRP A C 1
ATOM 712 O O . TRP A 1 86 ? 19.077 10.233 -22.836 1.00 40.00 86 TRP A O 1
ATOM 722 N N . GLY A 1 87 ? 17.016 9.901 -22.014 1.00 50.62 87 GLY A N 1
ATOM 723 C CA . GLY A 1 87 ? 16.311 9.662 -23.270 1.00 50.62 87 GLY A CA 1
ATOM 724 C C . GLY A 1 87 ? 15.380 10.836 -23.590 1.00 50.62 87 GLY A C 1
ATOM 725 O O . GLY A 1 87 ? 14.697 11.332 -22.698 1.00 50.62 87 GLY A O 1
ATOM 726 N N . SER A 1 88 ? 15.416 11.277 -24.853 1.00 41.19 88 SER A N 1
ATOM 727 C CA . SER A 1 88 ? 14.748 12.468 -25.407 1.00 41.19 88 SER A CA 1
ATOM 728 C C . SER A 1 88 ? 14.955 13.755 -24.594 1.00 41.19 88 SER A C 1
ATOM 730 O O . SER A 1 88 ? 14.000 14.465 -24.272 1.00 41.19 88 SER A O 1
ATOM 732 N N . TRP A 1 89 ? 16.206 14.095 -24.275 1.00 40.47 89 TRP A N 1
ATOM 733 C CA . TRP A 1 89 ? 16.532 15.453 -23.837 1.00 40.47 89 TRP A CA 1
ATOM 734 C C . TRP A 1 89 ? 16.003 16.447 -24.891 1.00 40.47 89 TRP A C 1
ATOM 736 O O . TRP A 1 89 ? 16.466 16.438 -26.028 1.00 40.47 89 TRP A O 1
ATOM 746 N N . LEU A 1 90 ? 14.990 17.249 -24.532 1.00 43.94 90 LEU A N 1
ATOM 747 C CA . LEU A 1 90 ? 14.368 18.290 -25.372 1.00 43.94 90 LEU A CA 1
ATOM 748 C C . LEU A 1 90 ? 13.631 17.833 -26.655 1.00 43.94 90 LEU A C 1
ATOM 750 O O . LEU A 1 90 ? 13.453 18.641 -27.563 1.00 43.94 90 LEU A O 1
ATOM 754 N N . SER A 1 91 ? 13.125 16.594 -26.741 1.00 43.06 91 SER A N 1
ATOM 755 C CA . SER A 1 91 ? 12.194 16.219 -27.826 1.00 43.06 91 SER A CA 1
ATOM 756 C C . SER A 1 91 ? 10.795 15.910 -27.297 1.00 43.06 91 SER A C 1
ATOM 758 O O . SER A 1 91 ? 10.597 14.953 -26.552 1.00 43.06 91 SER A O 1
ATOM 760 N N . ALA A 1 92 ? 9.808 16.698 -27.732 1.00 53.75 92 ALA A N 1
ATOM 761 C CA . ALA A 1 92 ? 8.386 16.506 -27.429 1.00 53.75 92 ALA A CA 1
ATOM 762 C C . ALA A 1 92 ? 7.754 15.302 -28.161 1.00 53.75 92 ALA A C 1
ATOM 764 O O . ALA A 1 92 ? 6.568 15.039 -27.990 1.00 53.75 92 ALA A O 1
ATOM 765 N N . SER A 1 93 ? 8.525 14.581 -28.983 1.00 51.75 93 SER A N 1
ATOM 766 C CA . SER A 1 93 ? 8.022 13.455 -29.778 1.00 51.75 93 SER A CA 1
ATOM 767 C C . SER A 1 93 ? 7.729 12.198 -28.947 1.00 51.75 93 SER A C 1
ATOM 769 O O . SER A 1 93 ? 6.822 11.450 -29.298 1.00 51.75 93 SER A O 1
ATOM 771 N N . ALA A 1 94 ? 8.458 11.974 -27.845 1.00 51.03 94 ALA A N 1
ATOM 772 C CA . ALA A 1 94 ? 8.256 10.835 -26.944 1.00 51.03 94 ALA A CA 1
ATOM 773 C C . ALA A 1 94 ? 8.887 11.077 -25.551 1.00 51.03 94 ALA A C 1
ATOM 775 O O . ALA A 1 94 ? 9.866 10.415 -25.198 1.00 51.03 94 ALA A O 1
ATOM 776 N N . PRO A 1 95 ? 8.374 12.034 -24.750 1.00 54.31 95 PRO A N 1
ATOM 777 C CA . PRO A 1 95 ? 8.928 12.314 -23.429 1.00 54.31 95 PRO A CA 1
ATOM 778 C C . PRO A 1 95 ? 8.763 11.109 -22.495 1.00 54.31 95 PRO A C 1
ATOM 780 O O . PRO A 1 95 ? 7.663 10.589 -22.307 1.00 54.31 95 PRO A O 1
ATOM 783 N N . TYR A 1 96 ? 9.857 10.685 -21.864 1.00 55.00 96 TYR A N 1
ATOM 784 C CA . TYR A 1 96 ? 9.825 9.606 -20.881 1.00 55.00 96 TYR A CA 1
ATOM 785 C C . TYR A 1 96 ? 9.488 10.156 -19.489 1.00 55.00 96 TYR A C 1
ATOM 787 O O . TYR A 1 96 ? 10.332 10.761 -18.823 1.00 55.00 96 TYR A O 1
ATOM 795 N N . VAL A 1 97 ? 8.245 9.958 -19.043 1.00 61.22 97 VAL A N 1
ATOM 796 C CA . VAL A 1 97 ? 7.795 10.384 -17.711 1.00 61.22 97 VAL A CA 1
ATOM 797 C C . VAL A 1 97 ? 8.225 9.346 -16.677 1.00 61.22 97 VAL A C 1
ATOM 799 O O . VAL A 1 97 ? 7.794 8.197 -16.710 1.00 61.22 97 VAL A O 1
ATOM 802 N N . ILE A 1 98 ? 9.082 9.756 -15.743 1.00 63.75 98 ILE A N 1
ATOM 803 C CA . ILE A 1 98 ? 9.476 8.938 -14.593 1.00 63.75 98 ILE A CA 1
ATOM 804 C C . ILE A 1 98 ? 8.794 9.519 -13.366 1.00 63.75 98 ILE A C 1
ATOM 806 O O . ILE A 1 98 ? 9.068 10.656 -12.993 1.00 63.75 98 ILE A O 1
ATOM 810 N N . ALA A 1 99 ? 7.947 8.726 -12.719 1.00 69.00 99 ALA A N 1
ATOM 811 C CA . ALA A 1 99 ? 7.394 9.050 -11.415 1.00 69.00 99 ALA A CA 1
ATOM 812 C C . ALA A 1 99 ? 8.189 8.279 -10.343 1.00 69.00 99 ALA A C 1
ATOM 814 O O . ALA A 1 99 ? 7.960 7.082 -10.167 1.00 69.00 99 ALA A O 1
ATOM 815 N N . PRO A 1 100 ? 9.161 8.908 -9.650 1.00 72.62 100 PRO A N 1
ATOM 816 C CA . PRO A 1 100 ? 9.947 8.269 -8.592 1.00 72.62 100 PRO A CA 1
ATOM 817 C C . PRO A 1 100 ? 9.137 8.206 -7.288 1.00 72.62 100 PRO A C 1
ATOM 819 O O . PRO A 1 100 ? 9.550 8.727 -6.254 1.00 72.62 100 PRO A O 1
ATOM 822 N N . VAL A 1 101 ? 7.938 7.634 -7.370 1.00 85.75 101 VAL A N 1
ATOM 823 C CA . VAL A 1 101 ? 6.995 7.514 -6.261 1.00 85.75 101 VAL A CA 1
ATOM 824 C C . VAL A 1 101 ? 6.550 6.069 -6.120 1.00 85.75 101 VAL A C 1
ATOM 826 O O . VAL A 1 101 ? 6.458 5.321 -7.098 1.00 85.75 101 VAL A O 1
ATOM 829 N N . GLU A 1 102 ? 6.222 5.699 -4.895 1.00 89.12 102 GLU A N 1
ATOM 830 C CA . GLU A 1 102 ? 5.559 4.441 -4.595 1.00 89.12 102 GLU A CA 1
ATOM 831 C C . GLU A 1 102 ? 4.102 4.690 -4.220 1.00 89.12 102 GLU A C 1
ATOM 833 O O . GLU A 1 102 ? 3.713 5.770 -3.766 1.00 89.12 102 GLU A O 1
ATOM 838 N N . LEU A 1 103 ? 3.279 3.670 -4.411 1.00 93.19 103 LEU A N 1
ATOM 839 C CA . LEU A 1 103 ? 1.899 3.660 -3.973 1.00 93.19 103 LEU A CA 1
ATOM 840 C C . LEU A 1 103 ? 1.774 2.892 -2.669 1.00 93.19 103 LEU A C 1
ATOM 842 O O . LEU A 1 103 ? 2.353 1.822 -2.494 1.00 93.19 103 LEU A O 1
ATOM 846 N N . ILE A 1 104 ? 0.949 3.414 -1.772 1.00 94.69 104 ILE A N 1
ATOM 847 C CA . ILE A 1 104 ? 0.455 2.691 -0.608 1.00 94.69 104 ILE A CA 1
ATOM 848 C C . ILE A 1 104 ? -1.055 2.583 -0.774 1.00 94.69 104 ILE A C 1
ATOM 850 O O . ILE A 1 104 ? -1.799 3.536 -0.535 1.00 94.69 104 ILE A O 1
ATOM 854 N N . ILE A 1 105 ? -1.516 1.420 -1.225 1.00 95.62 105 ILE A N 1
ATOM 855 C CA . ILE A 1 105 ? -2.943 1.143 -1.379 1.00 95.62 105 ILE A CA 1
ATOM 856 C C . ILE A 1 105 ? -3.505 0.789 -0.005 1.00 95.62 105 ILE A C 1
ATOM 858 O O . ILE A 1 105 ? -3.049 -0.157 0.642 1.00 95.62 105 ILE A O 1
ATOM 862 N N . VAL A 1 106 ? -4.515 1.537 0.433 1.00 95.38 106 VAL A N 1
ATOM 863 C CA . VAL A 1 106 ? -5.232 1.300 1.684 1.00 95.38 106 VAL A CA 1
ATOM 864 C C . VAL A 1 106 ? -6.497 0.503 1.389 1.00 95.38 106 VAL A C 1
ATOM 866 O O . VAL A 1 106 ? -7.426 0.971 0.725 1.00 95.38 106 VAL A O 1
ATOM 869 N N . LEU A 1 107 ? -6.530 -0.718 1.908 1.00 96.44 107 LEU A N 1
ATOM 870 C CA . LEU A 1 107 ? -7.585 -1.705 1.704 1.00 96.44 107 LEU A CA 1
ATOM 871 C C . LEU A 1 107 ? -8.220 -2.103 3.043 1.00 96.44 107 LEU A C 1
ATOM 873 O O . LEU A 1 107 ? -7.622 -1.927 4.105 1.00 96.44 107 LEU A O 1
ATOM 877 N N . TYR A 1 108 ? -9.423 -2.673 3.018 1.00 96.00 108 TYR A N 1
ATOM 878 C CA . TYR A 1 108 ? -10.092 -3.222 4.203 1.00 96.00 108 TYR A CA 1
ATOM 879 C C . TYR A 1 108 ? -10.993 -4.413 3.862 1.00 96.00 108 TYR A C 1
ATOM 881 O O . TYR A 1 108 ? -11.367 -4.595 2.705 1.00 96.00 108 TYR A O 1
ATOM 889 N N . LYS A 1 109 ? -11.325 -5.247 4.859 1.00 95.56 109 LYS A N 1
ATOM 890 C CA . LYS A 1 109 ? -12.083 -6.495 4.640 1.00 95.56 109 LYS A CA 1
ATOM 891 C C . LYS A 1 109 ? -13.590 -6.265 4.502 1.00 95.56 109 LYS A C 1
ATOM 893 O O . LYS A 1 109 ? -14.134 -6.366 3.409 1.00 95.56 109 LYS A O 1
ATOM 898 N N . LYS A 1 110 ? -14.286 -5.940 5.597 1.00 94.75 110 LYS A N 1
ATOM 899 C CA . LYS A 1 110 ? -15.743 -5.700 5.582 1.00 94.75 110 LYS A CA 1
ATOM 900 C C . LYS A 1 110 ? -16.093 -4.294 6.033 1.00 94.75 110 LYS A C 1
ATOM 902 O O . LYS A 1 110 ? -16.787 -3.585 5.300 1.00 94.75 110 LYS A O 1
ATOM 907 N N . ASN A 1 111 ? -15.588 -3.907 7.202 1.00 91.88 111 ASN A N 1
ATOM 908 C CA . ASN A 1 111 ? -15.927 -2.662 7.881 1.00 91.88 111 ASN A CA 1
ATOM 909 C C . ASN A 1 111 ? -14.710 -1.739 7.941 1.00 91.88 111 ASN A C 1
ATOM 911 O O . ASN A 1 111 ? -13.652 -2.129 8.426 1.00 91.88 111 ASN A O 1
ATOM 915 N N . TRP A 1 112 ? -14.862 -0.500 7.469 1.00 89.06 112 TRP A N 1
ATOM 916 C CA . TRP A 1 112 ? -13.798 0.502 7.584 1.00 89.06 112 TRP A CA 1
ATOM 917 C C . TRP A 1 112 ? -13.607 0.963 9.033 1.00 89.06 112 TRP A C 1
ATOM 919 O O . TRP A 1 112 ? -12.481 1.184 9.494 1.00 89.06 112 TRP A O 1
ATOM 929 N N . ARG A 1 113 ? -14.719 1.135 9.756 1.00 86.25 113 ARG A N 1
ATOM 930 C CA . AR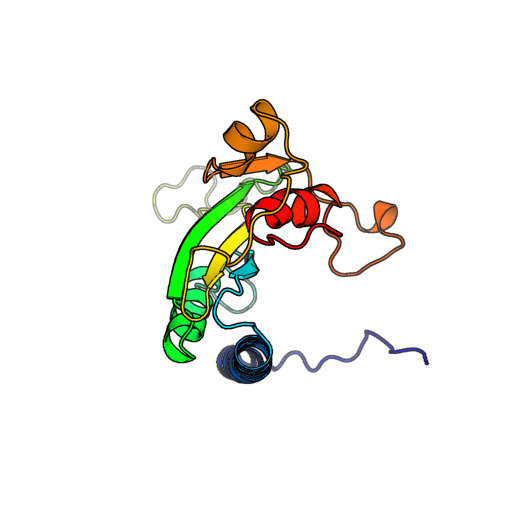G A 1 113 ? -14.709 1.534 11.161 1.00 86.25 113 ARG A CA 1
ATOM 931 C C . ARG A 1 113 ? -14.266 0.357 12.020 1.00 86.25 113 ARG A C 1
ATOM 933 O O . ARG A 1 113 ? -14.742 -0.761 11.854 1.00 86.25 113 ARG A O 1
ATOM 940 N N . LYS A 1 114 ? -13.367 0.656 12.947 1.00 81.62 114 LYS A N 1
ATOM 941 C CA . LYS A 1 114 ? -12.827 -0.293 13.910 1.00 81.62 114 LYS A CA 1
ATOM 942 C C . LYS A 1 114 ? -13.761 -0.453 15.101 1.00 81.62 114 LYS A C 1
ATOM 944 O O . LYS A 1 114 ? -14.323 0.536 15.576 1.00 81.62 114 LYS A O 1
ATOM 949 N N . ASN A 1 115 ? -13.927 -1.690 15.558 1.00 74.25 115 ASN A N 1
ATOM 950 C CA . ASN A 1 115 ? -14.781 -2.007 16.696 1.00 74.25 115 ASN A CA 1
ATOM 951 C C . ASN A 1 115 ? -13.981 -1.872 18.004 1.00 74.25 115 ASN A C 1
ATOM 953 O O . ASN A 1 115 ? -12.889 -2.422 18.133 1.00 74.25 115 ASN A O 1
ATOM 957 N N . GLY A 1 116 ? -14.532 -1.139 18.978 1.00 70.00 116 GLY A N 1
ATOM 958 C CA . GLY A 1 116 ? -13.921 -0.896 20.292 1.00 70.00 116 GLY A CA 1
ATOM 959 C C . GLY A 1 116 ? -13.438 0.546 20.498 1.00 70.00 116 GLY A C 1
ATOM 960 O O . GLY A 1 116 ? -12.997 1.217 19.567 1.00 70.00 116 GLY A O 1
ATOM 961 N N . LYS A 1 117 ? -13.539 1.041 21.739 1.00 56.88 117 LYS A N 1
ATOM 962 C CA . LYS A 1 117 ? -12.944 2.323 22.145 1.00 56.88 117 LYS A CA 1
ATOM 963 C C . LYS A 1 117 ? -11.469 2.081 22.458 1.00 56.88 117 LYS A C 1
ATOM 965 O O . LYS A 1 117 ? -11.165 1.355 23.399 1.00 56.88 117 LYS A O 1
ATOM 970 N N . LYS A 1 118 ? -10.566 2.676 21.680 1.00 66.62 118 LYS A N 1
ATOM 971 C CA . LYS A 1 118 ? -9.130 2.705 21.980 1.00 66.62 118 LYS A CA 1
ATOM 972 C C . LYS A 1 118 ? -8.634 4.142 22.018 1.00 66.62 118 LYS A C 1
ATOM 974 O O . LYS A 1 118 ? -9.139 4.989 21.282 1.00 66.62 118 LYS A O 1
ATOM 979 N N . ILE A 1 119 ? -7.669 4.388 22.897 1.00 67.44 119 ILE A N 1
ATOM 980 C CA . ILE A 1 119 ? -6.931 5.649 22.970 1.00 67.44 119 ILE A CA 1
ATOM 981 C C . ILE A 1 119 ? -6.039 5.718 21.730 1.00 67.44 119 ILE A C 1
ATOM 983 O O . ILE A 1 119 ? -5.511 4.699 21.293 1.00 67.44 119 ILE A O 1
ATOM 987 N N . SER A 1 120 ? -5.962 6.893 21.116 1.00 70.00 120 SER A N 1
ATOM 988 C CA . SER A 1 120 ? -5.164 7.123 19.917 1.00 70.00 120 SER A CA 1
ATOM 989 C C . SER A 1 120 ? -3.843 7.775 20.310 1.00 70.00 120 SER A C 1
ATOM 991 O O . SER A 1 120 ? -3.859 8.880 20.842 1.00 70.00 120 SER A O 1
ATOM 993 N N . ASP A 1 121 ? -2.718 7.143 19.985 1.00 74.62 121 ASP A N 1
ATOM 994 C CA . ASP A 1 121 ? -1.367 7.637 20.311 1.00 74.62 121 ASP A CA 1
ATOM 995 C C . ASP A 1 121 ? -0.817 8.629 19.267 1.00 74.62 121 ASP A C 1
ATOM 997 O O . ASP A 1 121 ? 0.393 8.743 19.080 1.00 74.62 121 ASP A O 1
ATOM 1001 N N . ILE A 1 122 ? -1.697 9.306 18.523 1.00 81.75 122 ILE A N 1
ATOM 1002 C CA . ILE A 1 122 ? -1.306 10.232 17.451 1.00 81.75 122 ILE A CA 1
ATOM 1003 C C . ILE A 1 122 ? -1.602 11.664 17.867 1.00 81.75 122 ILE A C 1
ATOM 1005 O O . ILE A 1 122 ? -2.677 11.980 18.381 1.00 81.75 122 ILE A O 1
ATOM 1009 N N . THR A 1 123 ? -0.655 12.550 17.603 1.00 85.44 123 THR A N 1
ATOM 1010 C CA . THR A 1 123 ? -0.850 13.985 17.800 1.00 85.44 123 THR A CA 1
ATOM 1011 C C . THR A 1 123 ? -1.759 14.573 16.713 1.00 85.44 123 THR A C 1
ATOM 1013 O O . THR A 1 123 ? -1.936 14.004 15.634 1.00 85.44 123 THR A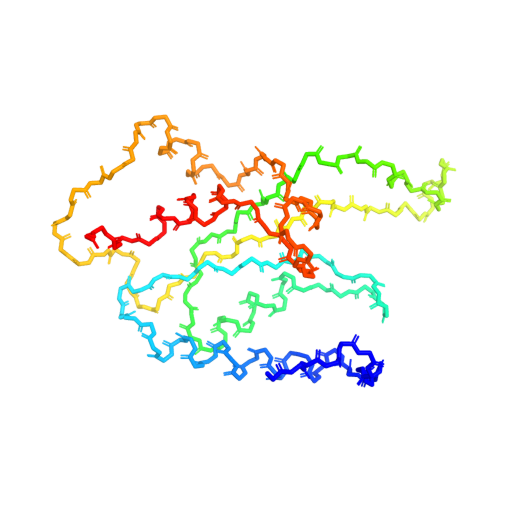 O 1
ATOM 1016 N N . LYS A 1 124 ? -2.330 15.760 16.963 1.00 84.56 124 LYS A N 1
ATOM 1017 C CA . LYS A 1 124 ? -3.150 16.481 15.969 1.00 84.56 124 LYS A CA 1
ATOM 1018 C C . LYS A 1 124 ? 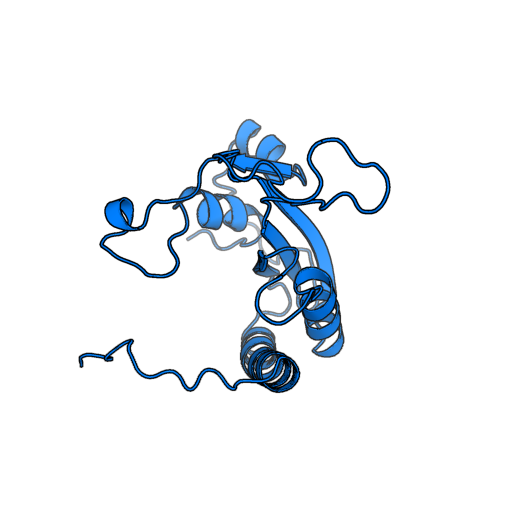-2.375 16.767 14.674 1.00 84.56 124 LYS A C 1
ATOM 1020 O O . LYS A 1 124 ? -2.940 16.652 13.590 1.00 84.56 124 LYS A O 1
ATOM 1025 N N . SER A 1 125 ? -1.096 17.132 14.778 1.00 84.94 125 SER A N 1
ATOM 1026 C CA . SER A 1 125 ? -0.229 17.394 13.622 1.00 84.94 125 SER A CA 1
ATOM 1027 C C . SER A 1 125 ? 0.067 16.120 12.831 1.00 84.94 125 SER A C 1
ATOM 1029 O O . SER A 1 125 ? -0.044 16.139 11.607 1.00 84.94 125 SER A O 1
ATOM 1031 N N . GLU A 1 126 ? 0.369 15.006 13.508 1.00 85.12 126 GLU A N 1
ATOM 1032 C CA . GLU A 1 126 ? 0.537 13.697 12.864 1.00 85.12 126 GLU A CA 1
ATOM 1033 C C . GLU A 1 126 ? -0.747 13.259 12.155 1.00 85.12 126 GLU A C 1
ATOM 1035 O O . GLU A 1 126 ? -0.688 12.826 11.010 1.00 85.12 126 GLU A O 1
ATOM 1040 N N . PHE A 1 127 ? -1.916 13.436 12.776 1.00 82.62 127 PHE A N 1
ATOM 1041 C CA . PHE A 1 127 ? -3.193 13.109 12.141 1.00 82.62 127 PHE A CA 1
ATOM 1042 C C . PHE A 1 127 ? -3.407 13.887 10.836 1.00 82.62 127 PHE A C 1
ATOM 1044 O O . PHE A 1 127 ? -3.729 13.290 9.809 1.00 82.62 127 PHE A O 1
ATOM 1051 N N . ILE A 1 128 ? -3.188 15.205 10.846 1.00 83.81 128 ILE A N 1
ATOM 1052 C CA . ILE A 1 128 ? -3.317 16.047 9.645 1.00 83.81 128 ILE A CA 1
ATOM 1053 C C . ILE A 1 128 ? -2.302 15.620 8.575 1.00 83.81 128 ILE A C 1
ATOM 1055 O O . ILE A 1 128 ? -2.654 15.483 7.406 1.00 83.81 128 ILE A O 1
ATOM 1059 N N . ALA A 1 129 ? -1.053 15.360 8.965 1.00 83.31 129 ALA A N 1
ATOM 1060 C CA . ALA A 1 129 ? -0.004 14.968 8.029 1.00 83.31 129 ALA A CA 1
ATOM 1061 C C . ALA A 1 129 ? -0.246 13.582 7.410 1.00 83.31 129 ALA A C 1
ATOM 1063 O O . ALA A 1 129 ? 0.000 13.384 6.223 1.00 83.31 129 ALA A O 1
ATOM 1064 N N . TRP A 1 130 ? -0.718 12.611 8.194 1.00 85.00 130 TRP A N 1
ATOM 1065 C CA . TRP A 1 130 ? -0.864 11.220 7.749 1.00 85.00 130 TRP A CA 1
ATOM 1066 C C . TRP A 1 130 ? -2.189 10.956 7.032 1.00 85.00 130 TRP A C 1
ATOM 1068 O O . TRP A 1 130 ? -2.290 9.981 6.295 1.00 85.00 130 TRP A O 1
ATOM 1078 N N . THR A 1 131 ? -3.192 11.819 7.203 1.00 82.81 131 THR A N 1
ATOM 1079 C CA . THR A 1 131 ? -4.431 11.776 6.404 1.00 82.81 131 THR A CA 1
ATOM 1080 C C . THR A 1 131 ? -4.285 12.448 5.039 1.00 82.81 131 THR A C 1
ATOM 1082 O O . THR A 1 131 ? -5.151 12.276 4.183 1.00 82.81 131 THR A O 1
ATOM 1085 N N . ASN A 1 132 ? -3.181 13.162 4.798 1.00 86.62 132 ASN A N 1
ATOM 1086 C CA . ASN A 1 132 ? -2.844 13.655 3.471 1.00 86.62 132 ASN A CA 1
ATOM 1087 C C . ASN A 1 132 ? -2.487 12.480 2.544 1.00 86.62 132 ASN A C 1
ATOM 1089 O O . ASN A 1 132 ? -1.711 11.599 2.914 1.00 86.62 132 ASN A O 1
ATOM 1093 N N . GLY A 1 133 ? -3.043 12.478 1.331 1.00 85.62 133 GLY A N 1
ATOM 1094 C CA . GLY A 1 133 ? -2.792 11.457 0.313 1.00 85.62 133 GLY A CA 1
ATOM 1095 C C . GLY A 1 133 ? -1.402 11.525 -0.323 1.00 85.62 133 GLY A C 1
ATOM 1096 O O . GLY A 1 133 ? -1.055 10.630 -1.085 1.00 85.62 133 GLY A O 1
ATOM 1097 N N . VAL A 1 134 ? -0.597 12.548 -0.022 1.00 89.88 134 VAL A N 1
ATOM 1098 C CA . VAL A 1 134 ? 0.793 12.651 -0.481 1.00 89.88 134 VAL A CA 1
ATOM 1099 C C . VAL A 1 134 ? 1.724 12.707 0.720 1.00 89.88 134 VAL A C 1
ATOM 1101 O O . VAL A 1 134 ? 1.652 13.618 1.547 1.00 89.88 134 VAL A O 1
ATOM 1104 N N . TRP A 1 135 ? 2.614 11.726 0.819 1.00 89.69 135 TRP A N 1
ATOM 1105 C CA . TRP A 1 135 ? 3.616 11.643 1.870 1.00 89.69 135 TRP A CA 1
ATOM 1106 C C . TRP A 1 135 ? 5.000 11.896 1.295 1.00 89.69 135 TRP A C 1
ATOM 1108 O O . TRP A 1 135 ? 5.432 11.178 0.402 1.00 89.69 135 TRP A O 1
ATOM 1118 N N . THR A 1 136 ? 5.714 12.871 1.855 1.00 87.75 136 THR A N 1
ATOM 1119 C CA . THR A 1 136 ? 7.093 13.174 1.459 1.00 87.75 136 THR A CA 1
ATOM 1120 C C . THR A 1 136 ? 8.033 12.913 2.627 1.00 87.75 136 THR A C 1
ATOM 1122 O O . THR A 1 136 ? 7.945 13.599 3.646 1.00 87.75 136 THR A O 1
ATOM 1125 N N . PHE A 1 137 ? 8.887 11.898 2.505 1.00 86.00 137 PHE A N 1
ATOM 1126 C CA . PHE A 1 137 ? 9.971 11.586 3.448 1.00 86.00 137 PHE A CA 1
ATOM 1127 C C . PHE A 1 137 ? 10.956 10.604 2.808 1.00 86.00 137 PHE A C 1
ATOM 1129 O O . PHE A 1 137 ? 10.562 9.793 1.972 1.00 86.00 137 PHE A O 1
ATOM 1136 N N . ASN A 1 138 ? 12.222 10.663 3.221 1.00 83.25 138 ASN A N 1
ATOM 1137 C CA . ASN A 1 138 ? 13.307 9.911 2.591 1.00 83.25 138 ASN A CA 1
ATOM 1138 C C . ASN A 1 138 ? 13.193 8.393 2.803 1.00 83.25 138 ASN A C 1
ATOM 1140 O O . ASN A 1 138 ? 12.881 7.929 3.901 1.00 83.25 138 ASN A O 1
ATOM 1144 N N . GLY A 1 139 ? 13.527 7.624 1.762 1.00 79.62 139 GLY A N 1
ATOM 1145 C CA . GLY A 1 139 ? 13.730 6.178 1.852 1.00 79.62 139 GLY A CA 1
ATOM 1146 C C . GLY A 1 139 ? 14.943 5.790 2.711 1.00 79.62 139 GLY A C 1
ATOM 1147 O O . GLY A 1 139 ? 15.832 6.600 2.985 1.00 79.62 139 GLY A O 1
ATOM 1148 N N . GLN A 1 140 ? 15.005 4.523 3.131 1.00 79.12 140 GLN A N 1
ATOM 1149 C CA . GLN A 1 140 ? 16.128 3.993 3.910 1.00 79.12 140 GLN A CA 1
ATOM 1150 C C . GLN A 1 140 ? 17.213 3.447 2.971 1.00 79.12 140 GLN A C 1
ATOM 1152 O O . GLN A 1 140 ? 16.932 2.670 2.066 1.00 79.12 140 GLN A O 1
ATOM 1157 N N . SER A 1 141 ? 18.484 3.797 3.191 1.00 71.88 141 SER A N 1
ATOM 1158 C CA . SER A 1 141 ? 19.577 3.241 2.378 1.00 71.88 141 SER A CA 1
ATOM 1159 C C . SER A 1 141 ? 19.873 1.776 2.733 1.00 71.88 141 SER A C 1
ATOM 1161 O O . SER A 1 141 ? 19.775 1.382 3.895 1.00 71.88 141 SER A O 1
ATOM 1163 N N . LYS A 1 142 ? 20.337 0.972 1.761 1.00 66.38 142 LYS A N 1
ATOM 1164 C CA . LYS A 1 142 ? 20.767 -0.425 2.002 1.00 66.38 142 LYS A CA 1
ATOM 1165 C C . LYS A 1 142 ? 21.815 -0.531 3.114 1.00 66.38 142 LYS A C 1
ATOM 1167 O O . LYS A 1 142 ? 21.723 -1.411 3.964 1.00 66.38 142 LYS A O 1
ATOM 1172 N N . LYS A 1 143 ? 22.783 0.396 3.140 1.00 68.38 143 LYS A N 1
ATOM 1173 C CA . LYS A 1 143 ? 23.819 0.465 4.184 1.00 68.38 143 LYS A CA 1
ATOM 1174 C C . LYS A 1 143 ? 23.215 0.792 5.553 1.00 68.38 143 LYS A C 1
ATOM 1176 O O . LYS A 1 143 ? 23.563 0.152 6.536 1.00 68.38 143 LYS A O 1
ATOM 1181 N N . GLY A 1 144 ? 22.275 1.736 5.604 1.00 66.62 144 GLY A N 1
ATOM 1182 C CA . GLY A 1 144 ? 21.549 2.091 6.824 1.00 66.62 144 GLY A CA 1
ATOM 1183 C C . GLY A 1 144 ? 20.552 1.029 7.300 1.00 66.62 144 GLY A C 1
ATOM 1184 O O . GLY A 1 144 ? 20.061 1.131 8.416 1.00 66.62 144 GLY A O 1
ATOM 1185 N N . ALA A 1 145 ? 20.232 0.028 6.478 1.00 69.06 145 ALA A N 1
ATOM 1186 C CA . ALA A 1 145 ? 19.332 -1.079 6.806 1.00 69.06 145 ALA A CA 1
ATOM 1187 C C . ALA A 1 145 ? 20.072 -2.411 7.036 1.00 69.06 145 ALA A C 1
ATOM 1189 O O . ALA A 1 145 ? 19.476 -3.476 6.897 1.00 69.06 145 ALA A O 1
ATOM 1190 N N . GLY A 1 146 ? 21.383 -2.374 7.306 1.00 76.56 146 GLY A N 1
ATOM 1191 C CA . GLY A 1 146 ? 22.175 -3.583 7.564 1.00 76.56 146 GLY A CA 1
ATOM 1192 C C . GLY A 1 146 ? 22.322 -4.516 6.356 1.00 76.56 146 GLY A C 1
ATOM 1193 O O . GLY A 1 146 ? 22.539 -5.709 6.529 1.00 76.56 146 GLY A O 1
ATOM 1194 N N . GLY A 1 147 ? 22.184 -3.997 5.131 1.00 73.38 147 GLY A N 1
ATOM 1195 C CA . GLY A 1 147 ? 22.295 -4.783 3.899 1.00 73.38 147 GLY A CA 1
ATOM 1196 C C . GLY A 1 147 ? 20.979 -5.368 3.381 1.00 73.38 147 GLY A C 1
ATOM 1197 O O . GLY A 1 147 ? 21.009 -6.141 2.425 1.00 73.38 147 GLY A O 1
ATOM 1198 N N . HIS A 1 148 ? 19.826 -4.995 3.953 1.00 69.44 148 HIS A N 1
ATOM 1199 C CA . HIS A 1 148 ? 18.529 -5.500 3.492 1.00 69.44 148 HIS A CA 1
ATOM 1200 C C . HIS A 1 148 ? 18.274 -5.160 2.004 1.00 69.44 148 HIS A C 1
ATOM 1202 O O . HIS A 1 148 ? 18.482 -4.011 1.596 1.00 69.44 148 HIS A O 1
ATOM 1208 N N . PRO A 1 149 ? 17.813 -6.119 1.171 1.00 62.69 149 PRO A N 1
ATOM 1209 C CA . PRO A 1 149 ? 17.663 -5.917 -0.273 1.00 62.69 149 PRO A CA 1
ATOM 1210 C C . PRO A 1 149 ? 16.549 -4.927 -0.650 1.00 62.69 149 PRO A C 1
ATOM 1212 O O . PRO A 1 149 ? 16.675 -4.257 -1.675 1.00 62.69 149 PRO A O 1
ATOM 1215 N N . ALA A 1 150 ? 15.515 -4.802 0.188 1.00 64.00 150 ALA A N 1
ATOM 1216 C CA . ALA A 1 150 ? 14.389 -3.876 0.032 1.00 64.00 150 ALA A CA 1
ATOM 1217 C C . ALA A 1 150 ? 14.172 -3.073 1.333 1.00 64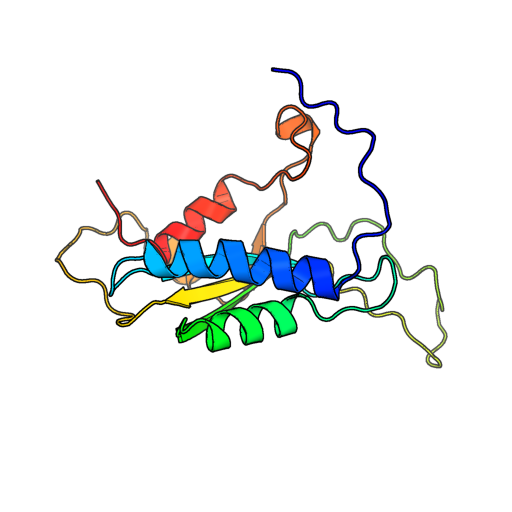.00 150 ALA A C 1
ATOM 1219 O O . ALA A 1 150 ? 13.377 -3.478 2.183 1.00 64.00 150 ALA A O 1
ATOM 1220 N N . PRO A 1 151 ? 14.979 -2.033 1.589 1.00 78.31 151 PRO A N 1
ATOM 1221 C CA . PRO A 1 151 ? 14.906 -1.249 2.819 1.00 78.31 151 PRO A CA 1
ATOM 1222 C C . PRO A 1 151 ? 13.788 -0.196 2.753 1.00 78.31 151 PRO A C 1
ATOM 1224 O O . PRO A 1 151 ? 13.674 0.521 1.766 1.00 78.31 151 PRO A O 1
ATOM 1227 N N . PHE A 1 152 ? 13.008 -0.052 3.825 1.00 78.19 152 PHE A N 1
ATOM 1228 C CA . PHE A 1 152 ? 12.045 1.042 4.002 1.00 78.19 152 PHE A CA 1
ATOM 1229 C C . PHE A 1 152 ? 12.295 1.749 5.344 1.00 78.19 152 PHE A C 1
ATOM 1231 O O . PHE A 1 152 ? 12.776 1.120 6.293 1.00 78.19 152 PHE A O 1
ATOM 1238 N N . PRO A 1 153 ? 12.013 3.057 5.454 1.00 83.50 153 PRO A N 1
ATOM 1239 C CA . PRO A 1 153 ? 12.224 3.798 6.692 1.00 83.50 153 PRO A CA 1
ATOM 1240 C C . PRO A 1 153 ? 11.168 3.409 7.731 1.00 83.50 153 PRO A C 1
ATOM 1242 O O . PRO A 1 153 ? 10.016 3.144 7.394 1.00 83.50 153 PRO A O 1
ATOM 1245 N N . VAL A 1 154 ? 11.533 3.447 9.015 1.00 84.69 154 VAL A N 1
ATOM 1246 C CA . VAL A 1 154 ? 10.624 3.149 10.146 1.00 84.69 154 VAL A CA 1
ATOM 1247 C C . VAL A 1 154 ? 9.404 4.079 10.168 1.00 84.69 154 VAL A C 1
ATOM 1249 O O . VAL A 1 154 ? 8.342 3.732 10.690 1.00 84.69 154 VAL A O 1
ATOM 1252 N N . GLU A 1 155 ? 9.527 5.254 9.558 1.00 84.94 155 GLU A N 1
ATOM 1253 C CA . GLU A 1 155 ? 8.433 6.203 9.416 1.00 84.94 155 GLU A CA 1
ATOM 1254 C C . GLU A 1 155 ? 7.257 5.643 8.601 1.00 84.94 155 GLU A C 1
ATOM 1256 O O . GLU A 1 155 ? 6.107 5.844 8.989 1.00 84.94 155 GLU A O 1
ATOM 1261 N N . LEU A 1 156 ? 7.509 4.868 7.542 1.00 85.69 156 LEU A N 1
ATOM 1262 C CA . LEU A 1 156 ? 6.462 4.297 6.690 1.00 85.69 156 LEU A CA 1
ATOM 1263 C C . LEU A 1 156 ? 5.469 3.406 7.473 1.00 85.69 156 LEU A C 1
ATOM 1265 O O . LEU A 1 156 ? 4.266 3.705 7.470 1.00 85.69 156 LEU A O 1
ATOM 1269 N N . PRO A 1 157 ? 5.906 2.353 8.200 1.00 85.25 157 PRO A N 1
ATOM 1270 C CA . PRO A 1 157 ? 5.000 1.562 9.023 1.00 85.25 157 PRO A CA 1
ATOM 1271 C C . PRO A 1 157 ? 4.430 2.368 10.196 1.00 85.25 157 PRO A C 1
ATOM 1273 O O . PRO A 1 157 ? 3.298 2.096 10.597 1.00 85.25 157 PRO A O 1
ATOM 1276 N N . LYS A 1 158 ? 5.149 3.378 10.725 1.00 85.69 158 LYS A N 1
ATOM 1277 C CA . LYS A 1 158 ? 4.616 4.274 11.768 1.00 85.69 158 LYS A CA 1
ATOM 1278 C C . LYS A 1 158 ? 3.394 5.042 11.258 1.00 85.69 158 LYS A C 1
ATOM 1280 O O . LYS A 1 158 ? 2.373 5.034 11.936 1.00 85.69 158 LYS A O 1
ATOM 1285 N N . ARG A 1 159 ? 3.452 5.628 10.059 1.00 84.75 159 ARG A N 1
ATOM 1286 C CA . ARG A 1 159 ? 2.311 6.334 9.450 1.00 84.75 159 ARG A CA 1
ATOM 1287 C C . ARG A 1 159 ? 1.160 5.383 9.132 1.00 84.75 159 ARG A C 1
ATOM 1289 O O . ARG A 1 159 ? 0.007 5.696 9.412 1.00 84.75 159 ARG A O 1
ATOM 1296 N N . CYS A 1 160 ? 1.461 4.169 8.668 1.00 82.31 160 CYS A N 1
ATOM 1297 C CA . CYS A 1 160 ? 0.451 3.126 8.455 1.00 82.31 160 CYS A CA 1
ATOM 1298 C C . CYS A 1 160 ? -0.267 2.683 9.748 1.00 82.31 160 CYS A C 1
ATOM 1300 O O . CYS A 1 160 ? -1.311 2.032 9.668 1.00 82.31 160 CYS A O 1
ATOM 1302 N N . LYS A 1 161 ? 0.202 3.063 10.947 1.00 73.75 161 LYS A N 1
ATOM 1303 C CA . LYS A 1 161 ? -0.551 2.838 12.195 1.00 73.75 161 LYS A CA 1
ATOM 1304 C C . LYS A 1 161 ? -1.883 3.586 12.229 1.00 73.75 161 LYS A C 1
ATOM 1306 O O . LYS A 1 161 ? -2.817 3.085 12.837 1.00 73.75 161 LYS A O 1
ATOM 1311 N N . ILE A 1 162 ? -2.041 4.709 11.519 1.00 65.00 162 ILE A N 1
ATOM 1312 C CA . ILE A 1 162 ? -3.367 5.351 11.401 1.00 65.00 162 ILE A CA 1
ATOM 1313 C C . ILE A 1 162 ? -4.389 4.415 10.737 1.00 65.00 162 ILE A C 1
ATOM 1315 O O . ILE A 1 162 ? -5.583 4.421 11.050 1.00 65.00 162 ILE A O 1
ATOM 1319 N N . VAL A 1 163 ? -3.896 3.546 9.853 1.00 58.03 163 VAL A N 1
ATOM 1320 C CA . VAL A 1 163 ? -4.675 2.480 9.239 1.00 58.03 163 VAL A CA 1
ATOM 1321 C C . VAL A 1 163 ? -4.845 1.332 10.239 1.00 58.03 163 VAL A C 1
ATOM 1323 O O . VAL A 1 163 ? -5.955 0.833 10.395 1.00 58.03 163 VAL A O 1
ATOM 1326 N N . ARG A 1 164 ? -3.821 0.951 11.007 1.00 51.88 164 ARG A N 1
ATOM 1327 C CA . ARG A 1 164 ? -3.898 -0.127 12.010 1.00 51.88 164 ARG A CA 1
ATOM 1328 C C . ARG A 1 164 ? -4.314 0.368 13.408 1.00 51.88 164 ARG A C 1
ATOM 1330 O O . ARG A 1 164 ? -3.472 0.720 14.219 1.00 51.88 164 ARG A O 1
ATOM 1337 N N . SER A 1 165 ? -5.595 0.258 13.769 1.00 46.50 165 SER A N 1
ATOM 1338 C CA . SER A 1 165 ? -6.052 0.515 15.153 1.00 46.50 165 SER A CA 1
ATOM 1339 C C . SER A 1 165 ? -5.734 -0.635 16.138 1.00 46.50 165 SER A C 1
ATOM 1341 O O . SER A 1 165 ? -6.615 -1.193 16.804 1.00 46.50 165 SER A O 1
ATOM 1343 N N . GLU A 1 166 ? -4.478 -1.041 16.234 1.00 37.78 166 GLU A N 1
ATOM 1344 C CA . GLU A 1 166 ? -4.029 -1.913 17.319 1.00 37.78 166 GLU A CA 1
ATOM 1345 C C . GLU A 1 166 ? -2.999 -1.154 18.143 1.00 37.78 166 GLU A C 1
ATOM 1347 O O . GLU A 1 166 ? -1.819 -1.141 17.822 1.00 37.78 166 GLU A O 1
ATOM 1352 N N . ILE A 1 167 ? -3.501 -0.485 19.183 1.00 38.38 167 ILE A N 1
ATOM 1353 C CA . ILE A 1 167 ? -2.718 -0.043 20.334 1.00 38.38 167 ILE A CA 1
ATOM 1354 C C . ILE A 1 167 ? -3.041 -1.027 21.463 1.00 38.38 167 ILE A C 1
ATOM 1356 O O . ILE A 1 167 ? -4.215 -1.196 21.833 1.00 38.38 167 ILE A O 1
ATOM 1360 N N . ASN A 1 168 ? -2.034 -1.832 21.788 1.00 31.66 168 ASN A N 1
ATOM 1361 C CA . ASN A 1 168 ? -1.574 -2.260 23.110 1.00 31.66 168 ASN A CA 1
ATOM 1362 C C . ASN A 1 168 ? -0.203 -2.903 22.899 1.00 31.66 168 ASN A C 1
ATOM 1364 O O . ASN A 1 168 ? -0.141 -3.834 22.064 1.00 31.66 168 ASN A O 1
#